Protein AF-A0A5J6XQT1-F1 (afdb_monomer_lite)

Secondary structure (DSSP, 8-state):
--HHHHHHHHHTT----TT--EEEEEE-SSSEEEEE-SSEEEEEESSGGGHHHHHHHHHHHHHHHHHHSS---

Structure (mmCIF, N/CA/C/O backbone):
data_AF-A0A5J6XQT1-F1
#
_entry.id   AF-A0A5J6XQT1-F1
#
loop_
_atom_site.group_PDB
_atom_site.id
_atom_site.type_symbol
_atom_site.label_atom_id
_atom_site.label_alt_id
_atom_site.label_comp_id
_atom_site.label_asym_id
_atom_site.label_entity_id
_atom_site.label_seq_id
_atom_site.pdbx_PDB_ins_code
_atom_site.Cartn_x
_atom_site.Cartn_y
_atom_site.Cartn_z
_atom_site.occupancy
_atom_site.B_iso_or_equiv
_atom_site.auth_seq_id
_atom_site.auth_comp_id
_atom_site.auth_asym_id
_atom_site.auth_atom_id
_atom_site.pdbx_PDB_model_num
ATOM 1 N N . MET A 1 1 ? 4.264 -6.024 16.397 1.00 59.03 1 MET A N 1
ATOM 2 C CA . MET A 1 1 ? 5.416 -5.432 15.695 1.00 59.03 1 MET A CA 1
ATOM 3 C C . MET A 1 1 ? 6.629 -5.699 16.563 1.00 59.03 1 MET A C 1
ATOM 5 O O . MET A 1 1 ? 6.556 -5.424 17.755 1.00 59.03 1 MET A O 1
ATOM 9 N N . ASP A 1 2 ? 7.634 -6.391 16.038 1.00 72.31 2 ASP A N 1
ATOM 10 C CA . ASP A 1 2 ? 8.804 -6.807 16.820 1.00 72.31 2 ASP A CA 1
ATOM 11 C C . ASP A 1 2 ? 9.813 -5.657 16.994 1.00 72.31 2 ASP A C 1
ATOM 13 O O . ASP A 1 2 ? 9.738 -4.637 16.304 1.00 72.31 2 ASP A O 1
ATOM 17 N N . SER A 1 3 ? 10.741 -5.786 17.952 1.00 76.00 3 SER A N 1
ATOM 18 C CA . SER A 1 3 ? 11.690 -4.701 18.253 1.00 76.00 3 SER A CA 1
ATOM 19 C C . SER A 1 3 ? 12.655 -4.421 17.096 1.00 76.00 3 SER A C 1
ATOM 21 O O . SER A 1 3 ? 13.106 -3.288 16.950 1.00 76.00 3 SER A O 1
ATOM 23 N N . ALA A 1 4 ? 12.914 -5.415 16.238 1.00 76.62 4 ALA A N 1
ATOM 24 C CA . ALA A 1 4 ? 13.765 -5.273 15.059 1.00 76.62 4 ALA A CA 1
ATOM 25 C C . ALA A 1 4 ? 13.152 -4.313 14.027 1.00 76.62 4 ALA A C 1
ATOM 27 O O . ALA A 1 4 ? 13.833 -3.426 13.512 1.00 76.62 4 ALA A O 1
ATOM 28 N N . SER A 1 5 ? 11.845 -4.431 13.776 1.00 75.31 5 SER A N 1
ATOM 29 C CA . SER A 1 5 ? 11.126 -3.525 12.876 1.00 75.31 5 SER A CA 1
ATOM 30 C C . SER A 1 5 ? 11.143 -2.079 13.390 1.00 75.31 5 SER A C 1
ATOM 32 O O . SER A 1 5 ? 11.293 -1.141 12.608 1.00 75.31 5 SER A O 1
ATOM 34 N N . GLN A 1 6 ? 11.041 -1.88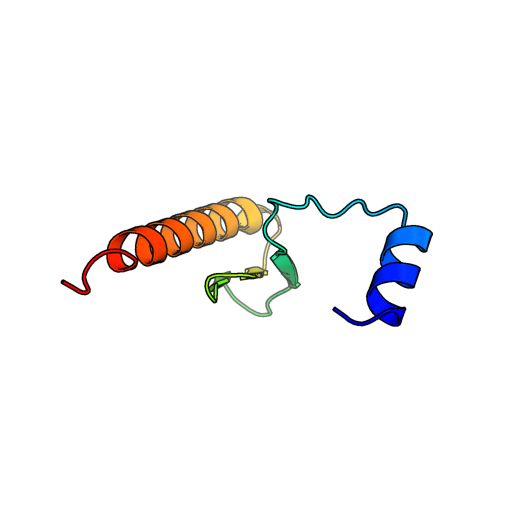2 14.709 1.00 77.25 6 GLN A N 1
ATOM 35 C CA . GLN A 1 6 ? 11.049 -0.549 15.319 1.00 77.25 6 GLN A CA 1
ATOM 36 C C . GLN A 1 6 ? 12.427 0.128 15.255 1.00 77.25 6 GLN A C 1
ATOM 38 O O . GLN A 1 6 ? 12.509 1.333 15.007 1.00 77.25 6 GLN A O 1
ATOM 43 N N . GLU A 1 7 ? 13.510 -0.628 15.452 1.00 81.00 7 GLU A N 1
ATOM 44 C CA . GLU A 1 7 ? 14.879 -0.111 15.323 1.00 81.00 7 GLU A CA 1
ATOM 45 C C . GLU A 1 7 ? 15.171 0.385 13.904 1.00 81.00 7 GLU A C 1
ATOM 47 O O . GLU A 1 7 ? 15.714 1.478 13.736 1.00 81.00 7 GLU A O 1
ATOM 52 N N . ILE A 1 8 ? 14.748 -0.364 12.881 1.00 83.31 8 ILE A N 1
ATOM 53 C CA . ILE A 1 8 ? 14.937 0.024 11.476 1.00 83.31 8 ILE A CA 1
ATOM 54 C C . ILE A 1 8 ? 14.177 1.317 11.155 1.00 83.31 8 ILE A C 1
ATOM 56 O O . ILE A 1 8 ? 14.736 2.215 10.528 1.00 83.31 8 ILE A O 1
ATOM 60 N N . LEU A 1 9 ? 12.931 1.461 11.615 1.00 80.50 9 LEU A N 1
A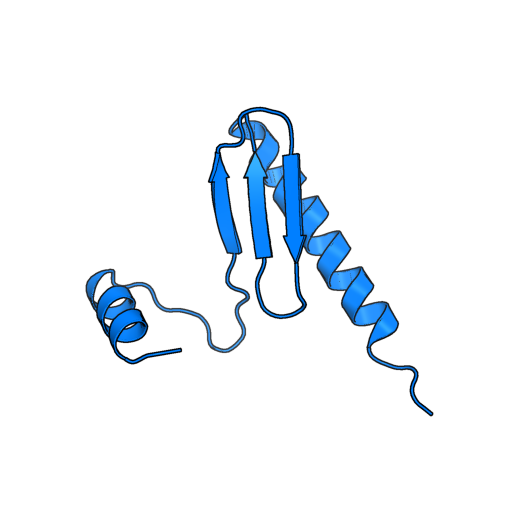TOM 61 C CA . LEU A 1 9 ? 12.156 2.688 11.394 1.00 80.50 9 LEU A CA 1
ATOM 62 C C . LEU A 1 9 ? 12.809 3.911 12.040 1.00 80.50 9 LEU A C 1
ATOM 64 O O . LEU A 1 9 ? 12.868 4.975 11.421 1.00 80.50 9 LEU A O 1
ATOM 68 N N . ASN A 1 10 ? 13.353 3.746 13.248 1.00 78.81 10 ASN A N 1
ATOM 69 C CA . ASN A 1 10 ? 14.076 4.808 13.940 1.00 78.81 10 ASN A CA 1
ATOM 70 C C . ASN A 1 10 ? 15.353 5.208 13.183 1.00 78.81 10 ASN A C 1
ATOM 72 O O . ASN A 1 10 ? 15.610 6.400 13.021 1.00 78.81 10 ASN A O 1
ATOM 76 N N . LEU A 1 11 ? 16.122 4.237 12.672 1.00 86.56 11 LEU A N 1
ATOM 77 C CA . LEU A 1 11 ? 17.317 4.492 11.855 1.00 86.56 11 LEU A CA 1
ATOM 78 C C . LEU A 1 11 ? 16.988 5.228 10.552 1.00 86.56 11 LEU A C 1
ATOM 80 O O . LEU A 1 11 ? 17.738 6.105 10.129 1.00 86.56 11 LEU A O 1
ATOM 84 N N . LEU A 1 12 ? 15.857 4.894 9.931 1.00 80.56 12 LEU A N 1
ATOM 85 C CA . LEU A 1 12 ? 15.380 5.531 8.703 1.00 80.56 12 LEU A CA 1
ATOM 86 C C . LEU A 1 12 ? 14.643 6.860 8.958 1.00 80.56 12 LEU A C 1
ATOM 88 O O . LEU A 1 12 ? 14.187 7.494 8.008 1.00 80.56 12 LEU A O 1
ATOM 92 N N . ASN A 1 13 ? 14.531 7.295 10.221 1.00 74.25 13 ASN A N 1
ATOM 93 C CA . ASN A 1 13 ? 13.773 8.472 10.655 1.00 74.25 13 ASN A CA 1
ATOM 94 C C . ASN A 1 13 ? 12.311 8.469 10.160 1.00 74.25 13 ASN A C 1
ATOM 96 O O . ASN A 1 13 ? 11.719 9.514 9.873 1.00 74.25 13 ASN A O 1
ATOM 100 N N . ILE A 1 14 ? 11.724 7.277 10.051 1.00 77.94 14 ILE A N 1
ATOM 101 C CA . ILE A 1 14 ? 10.334 7.078 9.657 1.00 77.94 14 ILE A CA 1
ATOM 102 C C . ILE A 1 14 ? 9.494 7.086 10.930 1.00 77.94 14 ILE A C 1
ATOM 104 O O . ILE A 1 14 ? 9.543 6.158 11.736 1.00 77.94 14 ILE A O 1
ATOM 108 N N . LYS A 1 15 ? 8.690 8.136 11.106 1.00 68.00 15 LYS A N 1
ATOM 109 C CA . LYS A 1 15 ? 7.667 8.175 1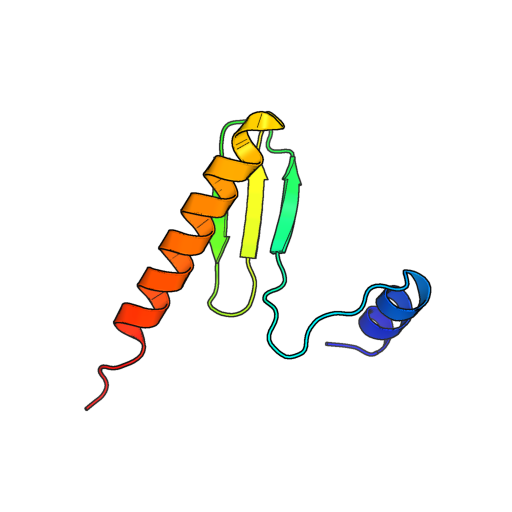2.153 1.00 68.00 15 LYS A CA 1
ATOM 110 C C . LYS A 1 15 ? 6.373 7.597 11.606 1.00 68.00 15 LYS A C 1
ATOM 112 O O . LYS A 1 15 ? 5.675 8.252 10.834 1.00 68.00 15 LYS A O 1
ATOM 117 N N . GLN A 1 16 ? 6.060 6.375 12.013 1.00 69.25 16 GLN A N 1
ATOM 118 C CA . GLN A 1 16 ? 4.733 5.821 11.795 1.00 69.25 16 GLN A CA 1
ATOM 119 C C . GLN A 1 16 ? 3.734 6.606 12.654 1.00 69.25 16 GLN A C 1
ATOM 121 O O . GLN A 1 16 ? 4.011 6.914 13.811 1.00 69.25 16 GLN A O 1
ATOM 126 N N . SER A 1 17 ? 2.602 6.992 12.072 1.00 78.19 17 SER A N 1
ATOM 127 C CA . SER A 1 17 ? 1.523 7.611 12.840 1.00 78.19 17 SER A CA 1
ATOM 128 C C . SER A 1 17 ? 0.793 6.535 13.637 1.00 78.19 17 SER A C 1
ATOM 130 O O . SER A 1 17 ? 0.450 5.501 13.068 1.00 78.19 17 SER A O 1
ATOM 132 N N . ASP A 1 18 ? 0.490 6.814 14.906 1.00 73.12 18 ASP A N 1
ATOM 133 C CA . ASP A 1 18 ? -0.285 5.912 15.774 1.00 73.12 18 ASP A CA 1
ATOM 134 C C . ASP A 1 18 ? -1.689 5.611 15.217 1.00 73.12 18 ASP A C 1
ATOM 136 O O . ASP A 1 18 ? -2.255 4.557 15.492 1.00 73.12 18 ASP A O 1
ATOM 140 N N . ASN A 1 19 ? -2.223 6.515 14.386 1.00 77.06 19 ASN A N 1
ATOM 141 C CA . ASN A 1 19 ? -3.529 6.390 13.730 1.00 77.06 19 ASN A CA 1
ATOM 142 C C . ASN A 1 19 ? -3.406 6.221 12.203 1.00 77.06 19 ASN A C 1
ATOM 144 O O . ASN A 1 19 ? -4.391 6.358 11.479 1.00 77.06 19 ASN A O 1
ATOM 148 N N . GLY A 1 20 ? -2.190 6.017 11.691 1.00 80.31 20 GLY A N 1
ATOM 149 C CA . GLY A 1 20 ? -1.937 5.850 10.263 1.00 80.31 20 GLY A CA 1
ATOM 150 C C . GLY A 1 20 ? -2.144 4.411 9.801 1.00 80.31 20 GLY A C 1
ATOM 151 O O . GLY A 1 20 ? -2.047 3.472 10.586 1.00 80.31 20 GLY A O 1
ATOM 152 N N . ILE A 1 21 ? -2.367 4.233 8.498 1.00 84.69 21 ILE A N 1
ATOM 153 C CA . ILE A 1 21 ? -2.438 2.911 7.863 1.00 84.69 21 ILE A CA 1
ATOM 154 C C . ILE A 1 21 ? -1.149 2.676 7.075 1.00 84.69 21 ILE A C 1
ATOM 156 O O . ILE A 1 21 ? -0.758 3.504 6.250 1.00 84.69 21 ILE A O 1
ATOM 160 N N . THR A 1 22 ? -0.493 1.541 7.310 1.00 88.12 22 THR A N 1
ATOM 161 C CA . THR A 1 22 ? 0.721 1.157 6.577 1.00 88.12 22 THR A CA 1
ATOM 162 C C . THR A 1 22 ? 0.366 0.606 5.206 1.00 88.12 22 THR A C 1
ATOM 164 O O . THR A 1 22 ? -0.324 -0.411 5.115 1.00 88.12 22 THR A O 1
ATOM 167 N N . ILE A 1 23 ? 0.880 1.250 4.153 1.00 92.31 23 ILE A N 1
ATOM 168 C CA . ILE A 1 23 ? 0.696 0.827 2.763 1.00 92.31 23 ILE A CA 1
ATOM 169 C C . ILE A 1 23 ? 2.041 0.434 2.158 1.00 92.31 23 ILE A C 1
ATOM 171 O O . ILE A 1 23 ? 2.943 1.267 2.055 1.00 92.31 23 ILE A O 1
ATOM 175 N N . LEU A 1 24 ? 2.163 -0.821 1.733 1.00 93.94 24 LEU A N 1
ATOM 176 C CA . LEU A 1 24 ? 3.276 -1.271 0.905 1.00 93.94 24 LEU A CA 1
ATOM 177 C C . LEU A 1 24 ? 3.037 -0.831 -0.541 1.00 93.94 24 LEU A C 1
ATOM 179 O O . LEU A 1 24 ? 1.949 -1.026 -1.080 1.00 93.94 24 LEU A O 1
ATOM 183 N N . VAL A 1 25 ? 4.052 -0.238 -1.165 1.00 95.38 25 VAL A N 1
ATOM 184 C CA . VAL A 1 25 ? 3.990 0.216 -2.556 1.00 95.38 25 VAL A CA 1
ATOM 185 C C . VAL A 1 25 ? 5.070 -0.488 -3.361 1.00 95.38 25 VAL A C 1
ATOM 187 O O . VAL A 1 25 ? 6.248 -0.393 -3.024 1.00 95.38 25 VAL A O 1
ATOM 190 N N . GLU A 1 26 ? 4.671 -1.167 -4.431 1.00 96.31 26 GLU A N 1
ATOM 191 C CA . GLU A 1 26 ? 5.564 -1.963 -5.272 1.00 96.31 26 GLU A CA 1
ATOM 192 C C . GLU A 1 26 ? 5.226 -1.830 -6.765 1.00 96.31 26 GLU A C 1
ATOM 194 O O . GLU A 1 26 ? 4.151 -1.366 -7.155 1.00 96.31 26 GLU A O 1
ATOM 199 N N . SER A 1 27 ? 6.169 -2.211 -7.625 1.00 95.81 27 SER A N 1
ATOM 200 C CA . SER A 1 27 ? 5.927 -2.314 -9.064 1.00 95.81 27 SER A CA 1
ATOM 201 C C . SER A 1 27 ? 5.163 -3.598 -9.391 1.00 95.81 27 SER A C 1
ATOM 203 O O . SER A 1 27 ? 5.491 -4.654 -8.857 1.00 95.81 27 SER A O 1
ATOM 205 N N . SER A 1 28 ? 4.213 -3.531 -10.321 1.00 96.38 28 SER A N 1
ATOM 206 C CA . SER A 1 28 ? 3.551 -4.701 -10.911 1.00 96.38 28 SER A CA 1
ATOM 207 C C . SER A 1 28 ? 4.020 -4.918 -12.349 1.00 96.38 28 SER A C 1
ATOM 209 O O . SER A 1 28 ? 4.209 -3.956 -13.092 1.00 96.38 28 SER A O 1
ATOM 211 N N . GLU A 1 29 ? 4.134 -6.180 -12.773 1.00 94.06 29 GLU A N 1
ATOM 212 C CA . GLU A 1 29 ? 4.384 -6.535 -14.178 1.00 94.06 29 GLU A CA 1
ATOM 213 C C . GLU A 1 29 ? 3.214 -6.141 -15.092 1.00 94.06 29 GLU A C 1
ATOM 215 O O . GLU A 1 29 ? 3.400 -5.904 -16.286 1.00 94.06 29 GLU A O 1
ATOM 220 N N . SER A 1 30 ? 1.999 -6.045 -14.541 1.00 93.81 30 SER A N 1
ATOM 221 C CA . SER A 1 30 ? 0.822 -5.619 -15.294 1.00 93.81 30 SER A CA 1
ATOM 222 C C . SER A 1 30 ? -0.241 -4.981 -14.405 1.00 93.81 30 SER A C 1
ATOM 224 O O . SER A 1 30 ? -0.573 -5.512 -13.348 1.00 93.81 30 SER A O 1
ATOM 226 N N . GLY A 1 31 ? -0.840 -3.887 -14.874 1.00 92.94 31 GLY A N 1
ATOM 227 C CA . GLY A 1 31 ? -2.062 -3.330 -14.291 1.00 92.94 31 GLY A CA 1
ATOM 228 C C . GLY A 1 31 ? -1.920 -2.788 -12.864 1.00 92.94 31 GLY A C 1
ATOM 229 O O . GLY A 1 31 ? -0.843 -2.380 -12.440 1.00 92.94 31 GLY A O 1
ATOM 230 N N . ILE A 1 32 ? -3.053 -2.727 -12.155 1.00 97.56 32 ILE A N 1
ATOM 231 C CA . ILE A 1 32 ? -3.170 -2.190 -10.794 1.00 97.56 32 ILE A CA 1
ATOM 232 C C . ILE A 1 32 ? -3.722 -3.282 -9.881 1.00 97.56 32 ILE A C 1
ATOM 234 O O . ILE A 1 32 ? -4.805 -3.811 -10.142 1.00 97.56 32 ILE A O 1
ATOM 238 N N . HIS A 1 33 ? -3.031 -3.546 -8.776 1.00 97.19 33 HIS A N 1
ATOM 239 C CA . HIS A 1 33 ? -3.491 -4.443 -7.721 1.00 97.19 33 HIS A CA 1
ATOM 240 C C . HIS A 1 33 ? -3.563 -3.693 -6.399 1.00 97.19 33 HIS A C 1
ATOM 242 O O . HIS A 1 33 ? -2.652 -2.951 -6.036 1.00 97.19 33 HIS A O 1
ATOM 248 N N . VAL A 1 34 ? -4.674 -3.885 -5.692 1.00 96.31 34 VAL A N 1
ATOM 249 C CA . VAL A 1 34 ? -4.929 -3.242 -4.406 1.00 96.31 34 VAL A CA 1
ATOM 250 C C . VAL A 1 34 ? -5.474 -4.272 -3.435 1.00 96.31 34 VAL A C 1
ATOM 252 O O . VAL A 1 34 ? -6.468 -4.942 -3.726 1.00 96.31 34 VAL A O 1
ATOM 255 N N . GLN A 1 35 ? -4.832 -4.373 -2.277 1.00 95.50 35 GLN A N 1
ATOM 256 C CA . GLN A 1 35 ? -5.254 -5.219 -1.166 1.00 95.50 35 GLN A CA 1
ATOM 257 C C . GLN A 1 35 ? -5.357 -4.379 0.105 1.00 95.50 35 GLN A C 1
ATOM 259 O O . GLN A 1 35 ? -4.587 -3.439 0.297 1.00 95.50 35 GLN A O 1
ATOM 264 N N . TYR A 1 36 ? -6.328 -4.713 0.947 1.00 93.75 36 TYR A N 1
ATOM 265 C CA . TYR A 1 36 ? -6.539 -4.110 2.258 1.00 93.75 36 TYR A CA 1
ATOM 266 C C . TYR A 1 36 ? -7.164 -5.162 3.172 1.00 93.75 36 TYR A C 1
ATOM 268 O O . TYR A 1 36 ? -8.058 -5.883 2.723 1.00 93.75 36 TYR A O 1
ATOM 276 N N . ASP A 1 37 ? -6.668 -5.271 4.403 1.00 90.50 37 ASP A N 1
ATOM 277 C CA . ASP A 1 37 ? -7.085 -6.279 5.392 1.00 90.50 37 ASP A CA 1
ATOM 278 C C . ASP A 1 37 ? -7.751 -5.674 6.646 1.00 90.50 37 ASP A C 1
ATOM 280 O O . ASP A 1 37 ? -7.930 -6.361 7.653 1.00 90.50 37 ASP A O 1
ATOM 284 N N . GLY A 1 38 ? -8.078 -4.377 6.614 1.00 87.69 38 GLY A N 1
ATOM 285 C CA . GLY A 1 38 ? -8.580 -3.624 7.768 1.00 87.69 38 GLY A CA 1
ATOM 286 C C . GLY A 1 38 ? -7.491 -2.963 8.625 1.00 87.69 38 GLY A C 1
ATOM 287 O O . GLY A 1 38 ? -7.801 -2.109 9.451 1.00 87.69 38 GLY A O 1
ATOM 288 N N . LYS A 1 39 ? -6.210 -3.311 8.448 1.00 86.88 39 LYS A N 1
ATOM 289 C CA . LYS A 1 39 ? -5.082 -2.776 9.243 1.00 86.88 39 LYS A CA 1
ATOM 290 C C . LYS A 1 39 ? -3.925 -2.264 8.392 1.00 86.88 39 LYS A C 1
ATOM 292 O O . LYS A 1 39 ? -3.229 -1.332 8.788 1.00 86.88 39 LYS A O 1
ATOM 297 N N . SER A 1 40 ? -3.711 -2.869 7.236 1.00 90.38 40 SER A N 1
ATOM 298 C CA . SER A 1 40 ? -2.633 -2.579 6.303 1.00 90.38 40 SER A CA 1
ATOM 299 C C . SER A 1 40 ? -3.097 -2.814 4.870 1.00 90.38 40 SER A C 1
ATOM 301 O O . SER A 1 40 ? -4.144 -3.421 4.627 1.00 90.38 40 SER A O 1
ATOM 303 N N . GLY A 1 41 ? -2.344 -2.301 3.902 1.00 93.38 41 GLY A N 1
ATOM 304 C CA . GLY A 1 41 ? -2.664 -2.509 2.497 1.00 93.38 41 GLY A CA 1
ATOM 305 C C . GLY A 1 41 ? -1.443 -2.584 1.599 1.00 93.38 41 GLY A C 1
ATOM 306 O O . GLY A 1 41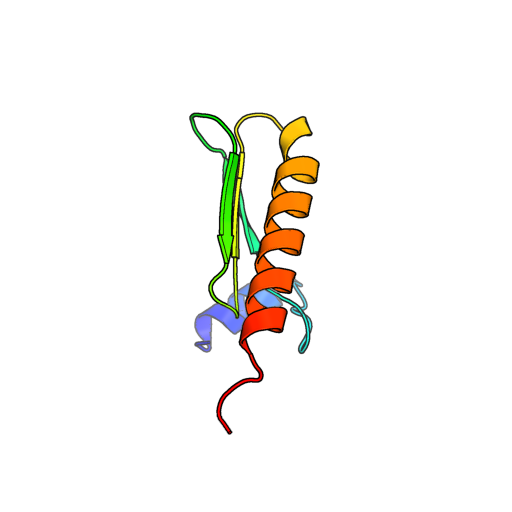 ? -0.333 -2.224 1.988 1.00 93.38 41 GLY A O 1
ATOM 307 N N . THR A 1 42 ? -1.687 -3.012 0.367 1.00 96.75 42 THR A N 1
ATOM 308 C CA . THR A 1 42 ? -0.679 -3.089 -0.692 1.00 96.75 42 THR A CA 1
ATOM 309 C C . THR A 1 42 ? -1.214 -2.409 -1.941 1.00 96.75 42 THR A C 1
ATOM 311 O O . THR A 1 42 ? -2.364 -2.628 -2.331 1.00 96.75 42 THR A O 1
ATOM 314 N N . ILE A 1 43 ? -0.371 -1.594 -2.569 1.00 97.94 43 ILE A N 1
ATOM 315 C CA . ILE A 1 43 ? -0.576 -0.986 -3.879 1.00 97.94 43 ILE A CA 1
ATOM 316 C C . ILE A 1 43 ? 0.538 -1.492 -4.798 1.00 97.94 43 ILE A C 1
ATOM 318 O O . ILE A 1 43 ? 1.705 -1.174 -4.581 1.00 97.94 43 ILE A O 1
ATOM 322 N N . ALA A 1 44 ? 0.170 -2.215 -5.854 1.00 98.00 44 ALA A N 1
ATOM 323 C CA . ALA A 1 44 ? 1.086 -2.575 -6.930 1.00 98.00 44 ALA A CA 1
ATOM 324 C C . ALA A 1 44 ? 0.615 -1.957 -8.252 1.00 98.00 44 ALA A C 1
ATOM 326 O O . ALA A 1 44 ? -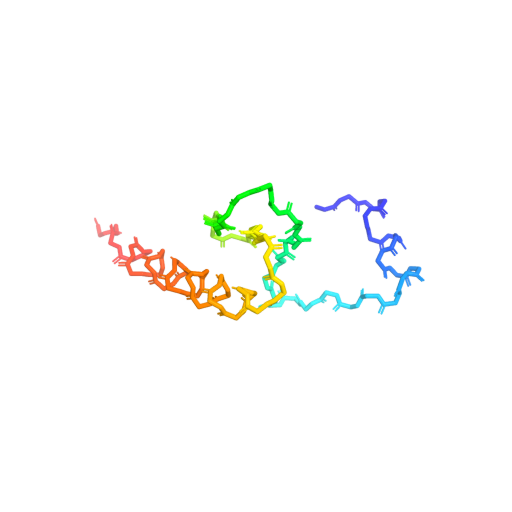0.567 -2.063 -8.596 1.00 98.00 44 ALA A O 1
ATOM 327 N N . TYR A 1 45 ? 1.511 -1.297 -8.988 1.00 98.19 45 TYR A N 1
ATOM 328 C CA . TYR A 1 45 ? 1.187 -0.662 -10.272 1.00 98.19 45 TYR A CA 1
ATOM 329 C C . TYR A 1 45 ? 2.327 -0.759 -11.287 1.00 98.19 45 TYR A C 1
ATOM 331 O O . TYR A 1 45 ? 3.494 -0.850 -10.918 1.00 98.19 45 TYR A O 1
ATOM 339 N N . GLN A 1 46 ? 1.984 -0.721 -12.574 1.00 98.00 46 GLN A N 1
ATOM 340 C CA . GLN A 1 46 ? 2.948 -0.815 -13.672 1.00 98.00 46 GLN A CA 1
ATOM 341 C C . GLN A 1 46 ? 3.579 0.542 -14.013 1.00 98.00 46 GLN A C 1
ATOM 343 O O . GLN A 1 46 ? 4.791 0.651 -14.155 1.00 98.00 46 GLN A O 1
ATOM 348 N N . GLU A 1 47 ? 2.758 1.587 -14.133 1.00 97.25 47 GLU A N 1
ATOM 349 C CA . GLU A 1 47 ? 3.197 2.920 -14.569 1.00 97.25 47 GLU A CA 1
ATOM 350 C C . GLU A 1 47 ? 3.053 3.942 -13.433 1.00 97.25 47 GLU A C 1
ATOM 352 O O . GLU A 1 47 ? 2.013 3.944 -12.770 1.00 97.25 47 GLU A O 1
ATOM 357 N N . PRO A 1 48 ? 3.995 4.884 -13.230 1.00 95.25 48 PRO A N 1
ATOM 358 C CA . PRO A 1 48 ? 3.922 5.865 -12.139 1.00 95.25 48 PRO A CA 1
ATOM 359 C C . PRO A 1 48 ? 2.609 6.660 -12.078 1.00 95.25 48 PRO A C 1
ATOM 361 O O . PRO A 1 48 ? 2.112 6.980 -10.998 1.00 95.25 48 PRO A O 1
ATOM 364 N N . CYS A 1 49 ? 1.994 6.945 -13.232 1.00 95.38 49 CYS A N 1
ATOM 365 C CA . CYS A 1 49 ? 0.720 7.665 -13.309 1.00 95.38 49 CYS A CA 1
ATOM 366 C C . CYS A 1 49 ? -0.466 6.885 -12.710 1.00 95.38 49 CYS A C 1
ATOM 368 O O . CYS A 1 49 ? -1.479 7.481 -12.340 1.00 95.38 49 CYS A O 1
ATOM 370 N N . GLN A 1 50 ? -0.351 5.562 -12.583 1.00 97.62 50 GLN A N 1
ATOM 371 C CA . GLN A 1 50 ? -1.391 4.694 -12.038 1.00 97.62 50 GLN A CA 1
ATOM 372 C C . GLN A 1 50 ? -1.469 4.758 -10.510 1.00 97.62 50 GLN A C 1
ATOM 374 O O . GLN A 1 50 ? -2.503 4.379 -9.957 1.00 97.62 50 GLN A O 1
ATOM 379 N N . PHE A 1 51 ? -0.438 5.273 -9.829 1.00 96.38 51 PHE A N 1
ATOM 380 C CA . PHE A 1 51 ? -0.391 5.336 -8.368 1.00 96.38 51 PHE A CA 1
ATOM 381 C C . PHE A 1 51 ? -1.627 6.018 -7.770 1.00 96.38 51 PHE A C 1
ATOM 383 O O . PHE A 1 51 ? -2.280 5.460 -6.894 1.00 96.38 51 PHE A O 1
ATOM 390 N N . PHE A 1 52 ? -2.015 7.185 -8.291 1.00 96.25 52 PHE A N 1
ATOM 391 C CA . PHE A 1 52 ? -3.178 7.917 -7.778 1.00 96.25 52 PHE A CA 1
ATOM 392 C C . PHE A 1 52 ? -4.490 7.151 -7.977 1.00 96.25 52 PHE A C 1
ATOM 394 O O . PHE A 1 52 ? -5.373 7.189 -7.120 1.00 96.25 52 PHE A O 1
ATOM 401 N N . ARG A 1 53 ? -4.611 6.402 -9.082 1.00 97.19 53 ARG A N 1
ATOM 402 C CA . ARG A 1 53 ? -5.764 5.525 -9.319 1.00 97.19 53 ARG A CA 1
ATOM 403 C C . ARG A 1 53 ? -5.776 4.353 -8.337 1.00 97.19 53 ARG A C 1
ATOM 405 O O . ARG A 1 53 ? -6.834 4.037 -7.800 1.00 97.19 53 ARG A O 1
ATOM 412 N N . ALA A 1 54 ? -4.626 3.731 -8.089 1.00 97.31 54 ALA A N 1
ATOM 413 C CA . ALA A 1 54 ? -4.491 2.650 -7.118 1.00 97.31 54 ALA A CA 1
ATOM 414 C C . ALA A 1 54 ? -4.811 3.120 -5.689 1.00 97.31 54 ALA A C 1
ATOM 416 O O . ALA A 1 54 ? -5.541 2.447 -4.966 1.00 97.31 54 ALA A O 1
ATOM 417 N N . LEU A 1 55 ? -4.361 4.322 -5.321 1.00 96.44 55 LEU A N 1
ATOM 418 C CA . LEU A 1 55 ? -4.688 4.953 -4.044 1.00 96.44 55 LEU A CA 1
ATOM 419 C C . LEU A 1 55 ? -6.197 5.197 -3.894 1.00 96.44 55 LEU A C 1
ATOM 421 O O . LEU A 1 55 ? -6.767 4.890 -2.850 1.00 96.44 55 LEU A O 1
ATOM 425 N N . GLY A 1 56 ? -6.864 5.685 -4.943 1.00 96.19 56 GLY A N 1
ATOM 426 C CA . GLY A 1 56 ? -8.321 5.847 -4.938 1.00 96.19 56 GLY A CA 1
ATOM 427 C C . GLY A 1 56 ? -9.061 4.522 -4.722 1.00 96.19 56 GLY A C 1
ATOM 428 O O . GLY A 1 56 ? -9.976 4.451 -3.906 1.00 96.19 56 GLY A O 1
ATOM 429 N N . LEU A 1 57 ? -8.630 3.450 -5.393 1.00 96.50 57 LEU A N 1
ATOM 430 C CA . LEU A 1 57 ? -9.199 2.109 -5.212 1.00 96.50 57 LEU A CA 1
ATOM 431 C C . LEU A 1 57 ? -9.002 1.572 -3.787 1.00 96.50 57 LEU A C 1
ATOM 433 O O . LEU A 1 57 ? -9.890 0.901 -3.263 1.00 96.50 57 LEU A O 1
ATOM 437 N N . LEU A 1 58 ? -7.860 1.868 -3.163 1.00 95.38 58 LEU A N 1
ATOM 438 C CA . LEU A 1 58 ? -7.571 1.485 -1.783 1.00 95.38 58 LEU A CA 1
ATOM 439 C C . LEU A 1 58 ? -8.520 2.184 -0.806 1.00 95.38 58 LEU A C 1
ATOM 441 O O . LEU A 1 58 ? -9.149 1.514 0.009 1.00 95.38 58 LEU A O 1
ATOM 445 N N . ILE A 1 59 ? -8.681 3.502 -0.942 1.00 93.62 59 ILE A N 1
ATOM 446 C CA . ILE A 1 59 ? -9.610 4.296 -0.125 1.00 93.62 59 I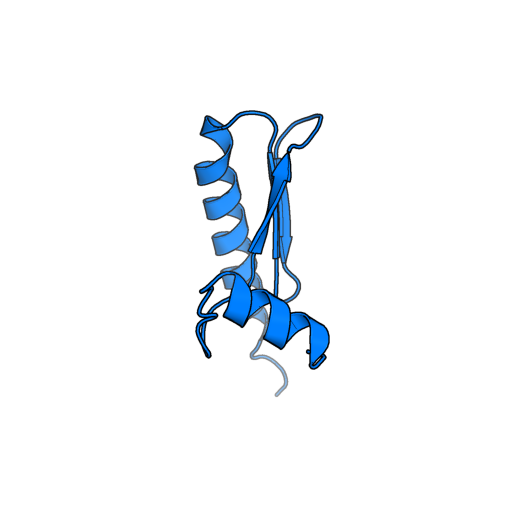LE A CA 1
ATOM 447 C C . ILE A 1 59 ? -11.043 3.767 -0.261 1.00 93.62 59 ILE A C 1
ATOM 449 O O . ILE A 1 59 ? -11.748 3.612 0.733 1.00 93.62 59 ILE A O 1
ATOM 453 N N . GLU A 1 60 ? -11.481 3.443 -1.478 1.00 94.06 60 GLU A N 1
ATOM 454 C CA . GLU A 1 60 ? -12.814 2.872 -1.697 1.00 94.06 60 GLU A CA 1
ATOM 455 C C . GLU A 1 60 ? -12.985 1.491 -1.052 1.00 94.06 60 GLU A C 1
ATOM 457 O O . GLU A 1 60 ? -14.086 1.134 -0.636 1.00 94.06 60 GLU A O 1
ATOM 462 N N . ARG A 1 61 ? -11.910 0.705 -0.939 1.00 90.88 61 ARG A N 1
ATOM 463 C CA . ARG A 1 61 ? -11.939 -0.588 -0.250 1.00 90.88 61 ARG A CA 1
ATOM 464 C C . ARG A 1 61 ? -12.013 -0.418 1.269 1.00 90.88 61 ARG A C 1
ATOM 466 O O . ARG A 1 61 ? -12.820 -1.095 1.893 1.00 90.88 61 ARG A O 1
ATOM 473 N N . MET A 1 62 ? -11.275 0.543 1.826 1.00 89.81 62 MET A N 1
ATOM 474 C CA . MET A 1 62 ? -11.334 0.904 3.251 1.00 89.81 62 MET A CA 1
ATOM 475 C C . MET A 1 62 ? -12.745 1.322 3.677 1.00 89.81 62 MET A C 1
ATOM 477 O O . MET A 1 62 ? -13.280 0.801 4.649 1.00 89.81 62 MET A O 1
ATOM 481 N N . LYS A 1 63 ? -13.396 2.187 2.889 1.00 88.75 63 LYS A N 1
ATOM 482 C CA . LYS A 1 63 ? -14.781 2.615 3.150 1.00 88.75 63 LYS A CA 1
ATOM 483 C C . LYS A 1 63 ? -15.784 1.461 3.120 1.00 88.75 63 LYS A C 1
ATOM 485 O O . LYS A 1 63 ? -16.797 1.507 3.808 1.00 88.75 63 LYS A O 1
ATOM 490 N N . LYS A 1 64 ? -15.550 0.438 2.291 1.00 82.69 64 LYS A N 1
ATOM 491 C CA . LYS A 1 64 ? -16.426 -0.742 2.250 1.00 82.69 64 LYS A CA 1
ATOM 492 C C . LYS A 1 64 ? -16.312 -1.560 3.526 1.00 82.69 64 LYS A C 1
ATOM 494 O O . LYS A 1 64 ? -17.345 -1.989 4.020 1.00 82.69 64 LYS A O 1
ATOM 499 N N . ASP A 1 65 ? -15.112 -1.728 4.069 1.00 69.56 65 ASP A N 1
ATOM 500 C CA . ASP A 1 65 ? -14.928 -2.439 5.338 1.00 69.56 65 ASP A CA 1
ATOM 501 C C . ASP A 1 65 ? -15.564 -1.674 6.514 1.00 69.56 65 ASP A C 1
ATOM 503 O O . ASP A 1 65 ? -16.175 -2.298 7.380 1.00 69.56 65 ASP A O 1
ATOM 507 N N . GLU A 1 66 ? -15.545 -0.334 6.500 1.00 62.44 66 GLU A N 1
ATOM 508 C CA . GLU A 1 66 ? -16.283 0.488 7.477 1.00 62.44 66 GLU A CA 1
ATOM 509 C C . GLU A 1 66 ? -17.804 0.254 7.412 1.00 62.44 66 GLU A C 1
ATOM 511 O O . GLU A 1 66 ? -18.466 0.180 8.445 1.00 62.44 66 GLU A O 1
ATOM 516 N N . LEU A 1 67 ? -18.367 0.069 6.212 1.00 58.38 67 LEU A N 1
ATOM 517 C CA . LEU A 1 67 ? -19.808 -0.148 6.016 1.00 58.38 67 LEU A CA 1
ATOM 518 C C . LEU A 1 67 ? -20.306 -1.527 6.488 1.00 58.38 67 LEU A C 1
ATOM 520 O O . LEU A 1 67 ? -21.510 -1.692 6.678 1.00 58.38 67 LEU A O 1
ATOM 524 N N . PHE A 1 68 ? -19.416 -2.503 6.697 1.00 52.16 68 PHE A N 1
ATOM 525 C CA . PHE A 1 68 ? -19.760 -3.828 7.238 1.00 52.16 68 PHE A CA 1
ATOM 526 C C . PHE A 1 68 ? -19.319 -4.023 8.702 1.00 52.16 68 PHE A C 1
ATOM 528 O O . PHE A 1 68 ? -19.567 -5.083 9.276 1.00 52.16 68 PHE A O 1
ATOM 535 N N . GLY A 1 69 ? -18.698 -3.011 9.320 1.00 47.25 69 GLY A N 1
ATOM 536 C CA . GLY A 1 69 ? -18.170 -3.063 10.689 1.00 47.25 69 GLY A CA 1
ATOM 537 C C . GLY A 1 69 ? -19.206 -2.920 11.813 1.00 47.25 69 GLY A C 1
ATOM 538 O O . GLY A 1 69 ? -18.886 -3.203 12.963 1.00 47.25 69 GLY A O 1
ATOM 539 N N . GLU A 1 70 ? -20.451 -2.542 11.511 1.00 50.38 70 GLU A N 1
ATOM 540 C CA . GLU A 1 70 ? -21.524 -2.392 12.504 1.00 50.38 70 GLU A CA 1
ATOM 541 C C . GLU A 1 70 ? -22.823 -3.058 12.032 1.00 50.38 70 GLU A C 1
ATOM 543 O O . GLU A 1 70 ? -23.795 -2.417 11.648 1.00 50.38 70 GLU A O 1
ATOM 548 N N . THR A 1 71 ? -22.861 -4.388 12.042 1.00 43.75 71 THR A N 1
ATOM 549 C CA . THR A 1 71 ? -24.116 -5.141 12.221 1.00 43.75 71 THR A CA 1
ATOM 550 C C . THR A 1 71 ? -23.798 -6.497 12.840 1.00 43.75 71 THR A C 1
ATOM 552 O O . THR A 1 71 ? -23.699 -7.533 12.191 1.00 43.75 71 THR A O 1
ATOM 555 N N . SER A 1 72 ? -23.616 -6.484 14.152 1.00 40.12 72 SER A N 1
ATOM 556 C CA . SER A 1 72 ? -23.884 -7.638 15.007 1.00 40.12 72 SER A CA 1
ATOM 557 C C . SER A 1 72 ? -24.673 -7.105 16.198 1.00 40.12 72 SER A C 1
ATOM 559 O O . SER A 1 72 ? -24.102 -6.721 17.215 1.00 40.12 72 SER A O 1
ATOM 561 N N . LEU A 1 73 ? -25.982 -6.961 15.965 1.00 37.91 73 LEU A N 1
ATOM 562 C CA . LEU A 1 73 ? -27.019 -6.882 16.996 1.00 37.91 73 LEU A CA 1
ATOM 563 C C . LEU A 1 73 ? -27.307 -8.293 17.514 1.00 37.91 73 LEU A C 1
ATOM 565 O O . LEU A 1 73 ? -27.336 -9.215 16.666 1.00 37.91 73 LEU A O 1
#

pLDDT: mean 83.92, std 15.46, range [37.91, 98.19]

Foldseek 3Di:
DDVVVVVVCVVVVNDDDPPDEAEAEEEDPDAWDWDDDLRYIYIYYHDPVCRVVNVVVNVVVNVVVVVVVDDDD

Radius of gyration: 14.96 Å; chains: 1; bounding box: 44×16×34 Å

Sequence (73 aa):
MDSASQEILNLLNIKQSDNGITILVESSESGIHVQYDGKSGTIAYQEPCQFFRALGLLIERMKKDELFGETSL